Protein AF-A0A0Q1A3S7-F1 (afdb_monomer_lite)

pLDDT: mean 83.04, std 13.99, range [35.31, 94.94]

Foldseek 3Di:
DPVVVVVVVLVLVQLVVLQVVVQVVVLVCVLVVHDDDFDKFFAASVRDTDDPPDPRGFKIKTWDWDQDPPDPRQKIKIKIFIDGPPGPRGDIDIDIHRRPPDD

Secondary structure (DSSP, 8-state):
--HHHHHHHHHHHHHHHHHHHHHHHHHHHHHTT----SEEEEE-TTS-EE-TTSTT--EEEEEEEE--TTS-TT-EEEEEEEEETTEEEEEEEEEEE------

Sequence (103 aa):
MAWRGAGKSDYLGRAQALLQRELEICEYKILRGINIPADTKCMDKYGNDVDCRSNNAVFTVNYLQTKPVSIPANTRLLNVKVKWPGSSNGISSSVIILPQSDY

Structure (mmCIF, N/CA/C/O backbone):
data_AF-A0A0Q1A3S7-F1
#
_entry.id   AF-A0A0Q1A3S7-F1
#
loop_
_atom_site.group_PDB
_atom_site.id
_atom_site.type_symbol
_atom_site.label_atom_id
_atom_site.label_alt_id
_atom_site.label_comp_id
_atom_site.label_asym_id
_atom_site.label_entity_id
_atom_site.label_seq_id
_atom_site.pdbx_PDB_ins_code
_atom_site.Cartn_x
_atom_site.Cartn_y
_atom_site.Cartn_z
_atom_site.occupancy
_atom_site.B_iso_or_equiv
_atom_site.auth_seq_id
_atom_site.auth_comp_id
_atom_site.auth_asym_id
_atom_site.auth_atom_id
_atom_site.pdbx_PDB_model_num
ATOM 1 N N . MET A 1 1 ? 26.333 14.636 -16.444 1.00 42.88 1 MET A N 1
ATOM 2 C CA . MET A 1 1 ? 25.776 14.000 -15.225 1.00 42.88 1 MET A CA 1
ATOM 3 C C . MET A 1 1 ? 24.427 14.643 -14.848 1.00 42.88 1 MET A C 1
ATOM 5 O O . MET A 1 1 ? 24.328 15.250 -13.796 1.00 42.88 1 MET A O 1
ATOM 9 N N . ALA A 1 2 ? 23.388 14.551 -15.693 1.00 44.12 2 ALA A N 1
ATOM 10 C CA . ALA A 1 2 ? 22.075 15.184 -15.428 1.00 44.12 2 ALA A CA 1
ATOM 11 C C . ALA A 1 2 ? 20.886 14.197 -15.465 1.00 44.12 2 ALA A C 1
ATOM 13 O O . ALA A 1 2 ? 19.790 14.516 -15.017 1.00 44.12 2 ALA A O 1
ATOM 14 N N . TRP A 1 3 ? 21.101 12.960 -15.926 1.00 35.31 3 TRP A N 1
ATOM 15 C CA . TRP A 1 3 ? 20.019 11.987 -16.126 1.00 35.31 3 TRP A CA 1
ATOM 16 C C . TRP A 1 3 ? 19.534 11.278 -14.856 1.00 35.31 3 TRP A C 1
ATOM 18 O O . TRP A 1 3 ? 18.391 10.839 -14.797 1.00 35.31 3 TRP A O 1
ATOM 28 N N . ARG A 1 4 ? 20.371 11.186 -13.813 1.00 51.34 4 ARG A N 1
ATOM 29 C CA . ARG A 1 4 ? 19.983 10.532 -12.549 1.00 51.34 4 ARG A CA 1
ATOM 30 C C . ARG A 1 4 ? 19.078 11.405 -11.667 1.00 51.34 4 ARG A C 1
ATOM 32 O O . ARG A 1 4 ? 18.373 10.868 -10.821 1.00 51.34 4 ARG A O 1
ATOM 39 N N . GLY A 1 5 ? 19.092 12.726 -11.865 1.00 50.69 5 GLY A N 1
ATOM 40 C CA . GLY A 1 5 ? 18.263 13.670 -11.108 1.00 50.69 5 GLY A CA 1
ATOM 41 C C . GLY A 1 5 ? 16.823 13.743 -11.616 1.00 50.69 5 GLY A C 1
ATOM 42 O O . GLY A 1 5 ? 15.896 13.670 -10.813 1.00 50.69 5 GLY A O 1
ATOM 43 N N . ALA A 1 6 ? 16.643 13.804 -12.942 1.00 52.81 6 ALA A N 1
ATOM 44 C CA . ALA A 1 6 ? 15.326 13.923 -13.574 1.00 52.81 6 ALA A CA 1
ATOM 45 C C . ALA A 1 6 ? 14.414 12.735 -13.224 1.00 52.81 6 ALA A C 1
ATOM 47 O O . ALA A 1 6 ? 13.347 12.930 -12.652 1.00 52.81 6 ALA A O 1
ATOM 48 N N . GLY A 1 7 ? 14.903 11.499 -13.400 1.00 59.78 7 GLY A N 1
ATOM 49 C CA . GLY A 1 7 ? 14.110 10.305 -13.086 1.00 59.78 7 GLY A CA 1
ATOM 50 C C . GLY A 1 7 ? 13.698 10.212 -11.613 1.00 59.78 7 GLY A C 1
ATOM 51 O O . GLY A 1 7 ? 12.586 9.796 -11.310 1.00 59.78 7 GLY A O 1
ATOM 52 N N . LYS A 1 8 ? 14.548 10.651 -10.672 1.00 62.72 8 LYS A N 1
ATOM 53 C CA . LYS A 1 8 ? 14.207 10.642 -9.239 1.00 62.72 8 LYS A CA 1
ATOM 54 C C . LYS A 1 8 ? 13.096 11.646 -8.907 1.00 62.72 8 LYS A C 1
ATOM 56 O O . LYS A 1 8 ? 12.230 11.322 -8.097 1.00 62.72 8 LYS A O 1
ATOM 61 N N . SER A 1 9 ? 13.122 12.827 -9.528 1.00 65.12 9 SER A N 1
ATOM 62 C CA . SER A 1 9 ? 12.076 13.847 -9.380 1.00 65.12 9 SER A CA 1
ATOM 63 C C . SER A 1 9 ? 10.745 13.372 -9.970 1.00 65.12 9 SER A C 1
ATOM 65 O O . SER A 1 9 ? 9.708 13.485 -9.319 1.00 65.12 9 SER A O 1
ATOM 67 N N . ASP A 1 10 ? 10.782 12.760 -11.157 1.00 79.69 10 ASP A N 1
ATOM 68 C CA . ASP A 1 10 ? 9.589 12.235 -11.830 1.00 79.69 10 ASP A CA 1
ATOM 69 C C . ASP A 1 10 ? 8.928 11.105 -11.027 1.00 79.69 10 ASP A C 1
ATOM 71 O O . ASP A 1 10 ? 7.703 11.072 -10.878 1.00 79.69 10 ASP A O 1
ATOM 75 N N . TYR A 1 11 ? 9.730 10.189 -10.467 1.00 87.25 11 TYR A N 1
ATOM 76 C CA . TYR A 1 11 ? 9.211 9.114 -9.621 1.00 87.25 11 TYR A CA 1
ATOM 77 C C . TYR A 1 11 ? 8.631 9.630 -8.308 1.00 87.25 11 TYR A C 1
ATOM 79 O O . TYR A 1 11 ? 7.626 9.088 -7.864 1.00 87.25 11 TYR A O 1
ATOM 87 N N . LEU A 1 12 ? 9.204 10.678 -7.705 1.00 88.00 12 LEU A N 1
ATOM 88 C CA . LEU A 1 12 ? 8.662 11.265 -6.478 1.00 88.00 12 LEU A CA 1
ATOM 89 C C . LEU A 1 12 ? 7.284 11.890 -6.718 1.00 88.00 12 LEU A C 1
ATOM 91 O O . LEU A 1 12 ? 6.355 11.606 -5.964 1.00 88.00 12 LEU A O 1
ATOM 95 N N . GLY A 1 13 ? 7.128 12.680 -7.786 1.00 89.31 13 GLY A N 1
ATOM 96 C CA . GLY A 1 13 ? 5.837 13.283 -8.130 1.00 89.31 13 GLY A CA 1
ATOM 97 C C . GLY A 1 13 ? 4.758 12.231 -8.403 1.00 89.31 13 GLY A C 1
ATOM 98 O O . GLY A 1 13 ? 3.641 12.326 -7.895 1.00 89.31 13 GLY A O 1
ATOM 99 N N . ARG A 1 14 ? 5.110 11.167 -9.136 1.00 91.00 14 ARG A N 1
ATOM 100 C CA . ARG A 1 14 ? 4.201 10.038 -9.403 1.00 91.00 14 ARG A CA 1
ATOM 101 C C . ARG A 1 14 ? 3.882 9.234 -8.147 1.00 91.00 14 ARG A C 1
ATOM 103 O O . ARG A 1 14 ? 2.721 8.909 -7.920 1.00 91.00 14 ARG A O 1
ATOM 110 N N . ALA A 1 15 ? 4.880 8.950 -7.314 1.00 91.31 15 ALA A N 1
ATOM 111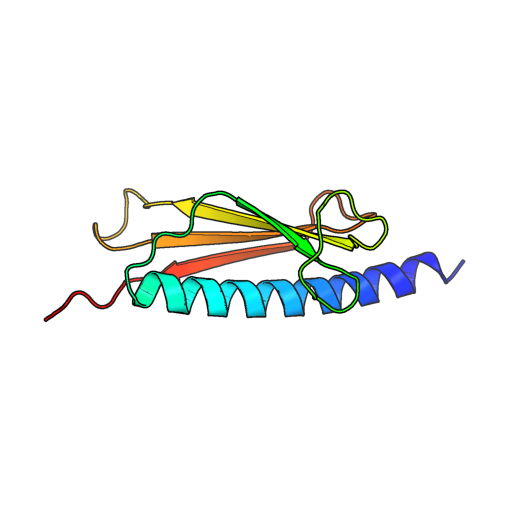 C CA . ALA A 1 15 ? 4.676 8.262 -6.046 1.00 91.31 15 ALA A CA 1
ATOM 112 C C . ALA A 1 15 ? 3.739 9.059 -5.133 1.00 91.31 15 ALA A C 1
ATOM 114 O O . ALA A 1 15 ? 2.890 8.462 -4.481 1.00 91.31 15 ALA A O 1
ATOM 115 N N . GLN A 1 16 ? 3.851 10.392 -5.110 1.00 92.12 16 GLN A N 1
ATOM 116 C CA . GLN A 1 16 ? 2.963 11.251 -4.329 1.00 92.12 16 GLN A CA 1
ATOM 117 C C . GLN A 1 16 ? 1.521 11.198 -4.844 1.00 92.12 16 GLN A C 1
ATOM 119 O O . GLN A 1 16 ? 0.605 11.071 -4.036 1.00 92.12 16 GLN A O 1
ATOM 124 N N . ALA A 1 17 ? 1.312 11.226 -6.163 1.00 92.38 17 ALA A N 1
ATOM 125 C CA . ALA A 1 17 ? -0.020 11.058 -6.746 1.00 92.38 17 ALA A CA 1
ATOM 126 C C . ALA A 1 17 ? -0.630 9.685 -6.406 1.00 92.38 17 ALA A C 1
ATOM 128 O O . ALA A 1 17 ? -1.796 9.603 -6.024 1.00 92.38 17 ALA A O 1
ATOM 129 N N . LEU A 1 18 ? 0.172 8.615 -6.474 1.00 93.38 18 LEU A N 1
ATOM 130 C CA . LEU A 1 18 ? -0.244 7.271 -6.065 1.00 93.38 18 LEU A CA 1
ATOM 131 C C . LEU A 1 18 ? -0.594 7.199 -4.580 1.00 93.38 18 LEU A C 1
ATOM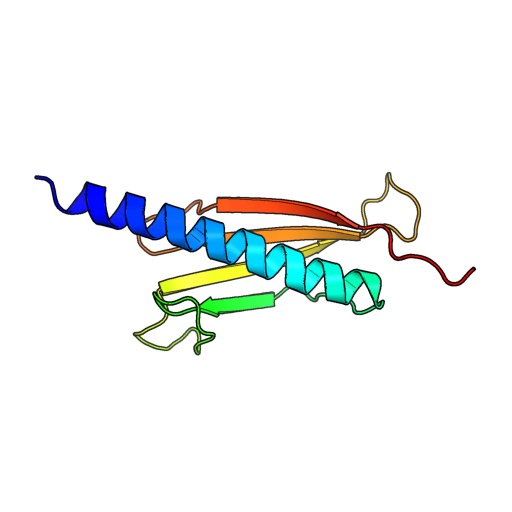 133 O O . LEU A 1 18 ? -1.623 6.640 -4.220 1.00 93.38 18 LEU A O 1
ATOM 137 N N . LEU A 1 19 ? 0.237 7.793 -3.724 1.00 93.31 19 LEU A N 1
ATOM 138 C CA . LEU A 1 19 ? 0.018 7.818 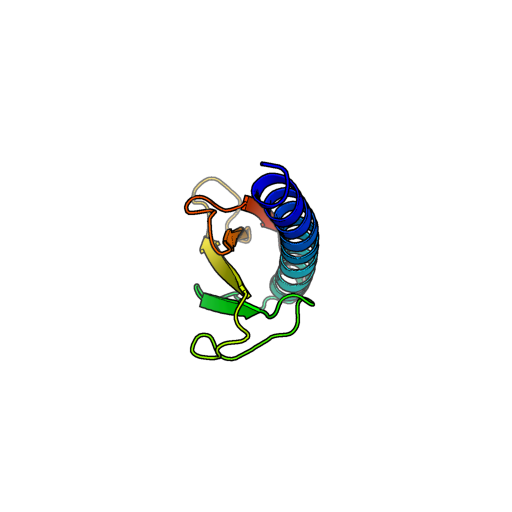-2.283 1.00 93.31 19 LEU A CA 1
ATOM 139 C C . LEU A 1 19 ? -1.322 8.475 -1.933 1.00 93.31 19 LEU A C 1
ATOM 141 O O . LEU A 1 19 ? -2.070 7.917 -1.137 1.00 93.31 19 LEU A O 1
ATOM 145 N N . GLN A 1 20 ? -1.629 9.628 -2.534 1.00 93.62 20 GLN A N 1
ATOM 146 C CA . GLN A 1 20 ? -2.890 10.339 -2.295 1.00 93.62 20 GLN A CA 1
ATOM 147 C C . GLN A 1 20 ? -4.095 9.527 -2.780 1.00 93.62 20 GLN A C 1
ATOM 149 O O . GLN A 1 20 ? -5.018 9.282 -2.009 1.00 93.62 20 GLN A O 1
ATOM 154 N N . ARG A 1 21 ? -4.043 9.006 -4.013 1.00 94.06 21 ARG A N 1
ATOM 155 C CA . ARG A 1 21 ? -5.109 8.160 -4.571 1.00 94.06 21 ARG A CA 1
ATOM 156 C C . ARG A 1 21 ? -5.401 6.941 -3.696 1.00 94.06 21 ARG A C 1
ATOM 158 O O . ARG A 1 21 ? -6.556 6.601 -3.456 1.00 94.06 21 ARG A O 1
ATOM 165 N N . GLU A 1 22 ? -4.361 6.256 -3.235 1.00 93.19 22 GLU A N 1
ATOM 166 C CA . GLU A 1 22 ? -4.523 5.049 -2.429 1.00 93.19 22 GLU A CA 1
ATOM 167 C C . GLU A 1 22 ? -5.033 5.353 -1.017 1.00 93.19 22 GLU A C 1
ATOM 169 O O . GLU A 1 22 ? -5.815 4.566 -0.478 1.00 93.19 22 GLU A O 1
ATOM 174 N N . LEU A 1 23 ? -4.661 6.502 -0.441 1.00 92.56 23 LEU A N 1
ATOM 175 C CA . LEU A 1 23 ? -5.256 6.983 0.805 1.00 92.56 23 LEU A CA 1
ATOM 176 C C . LEU A 1 23 ? -6.757 7.237 0.644 1.00 92.56 23 LEU A C 1
ATOM 178 O O . LEU A 1 23 ? -7.522 6.703 1.439 1.00 92.56 23 LEU A O 1
ATOM 182 N N . GLU A 1 24 ? -7.182 7.948 -0.404 1.00 93.00 24 GLU A N 1
ATOM 183 C CA . GLU A 1 24 ? -8.601 8.230 -0.677 1.00 93.00 24 GLU A CA 1
ATOM 184 C C . GLU A 1 24 ? -9.420 6.943 -0.876 1.00 93.00 24 GLU A C 1
ATOM 186 O O . GLU A 1 24 ? -10.501 6.777 -0.306 1.00 93.00 24 GLU A O 1
ATOM 191 N N . ILE A 1 25 ? -8.892 5.981 -1.645 1.00 91.69 25 ILE A N 1
ATOM 192 C CA . ILE A 1 25 ? -9.553 4.686 -1.874 1.00 91.69 25 ILE A CA 1
ATOM 193 C C . ILE A 1 25 ? -9.713 3.913 -0.563 1.00 91.69 25 ILE A C 1
ATOM 195 O O . ILE A 1 25 ? -10.758 3.302 -0.314 1.00 91.69 25 ILE A O 1
ATOM 199 N N . CYS A 1 26 ? -8.667 3.881 0.261 1.00 90.94 26 CYS A N 1
ATOM 200 C CA . CYS A 1 26 ? -8.711 3.155 1.521 1.00 90.94 26 CYS A CA 1
ATOM 201 C C . CYS A 1 26 ? -9.590 3.864 2.552 1.00 90.94 26 CYS A C 1
ATOM 203 O O . CYS A 1 26 ? -10.326 3.192 3.269 1.00 90.94 26 CYS A O 1
ATOM 205 N N . GLU A 1 27 ? -9.577 5.195 2.588 1.00 89.19 27 GLU A N 1
ATOM 206 C CA . GLU A 1 27 ? -10.479 5.995 3.411 1.00 89.19 27 GLU A CA 1
ATOM 207 C C . GLU A 1 27 ? -11.936 5.702 3.071 1.00 89.19 27 GLU A C 1
ATOM 209 O O . GLU A 1 27 ? -12.706 5.318 3.952 1.00 89.19 27 GLU A O 1
ATOM 214 N N . TYR A 1 28 ? -12.289 5.748 1.786 1.00 90.00 28 TYR A N 1
ATOM 215 C CA . TYR A 1 28 ? -13.626 5.397 1.316 1.00 90.00 28 TYR A CA 1
ATOM 216 C C . TYR A 1 28 ? -14.058 3.988 1.760 1.00 90.00 28 TYR A C 1
ATOM 218 O O . TYR A 1 28 ? -15.191 3.779 2.197 1.00 90.00 28 TYR A O 1
ATOM 226 N N . LYS A 1 29 ? -13.157 3.004 1.683 1.00 88.94 29 LYS A N 1
ATOM 227 C CA . LYS A 1 29 ? -13.427 1.629 2.132 1.00 88.94 29 LYS A CA 1
ATOM 228 C C . LYS A 1 29 ? -13.638 1.542 3.646 1.00 88.94 29 LYS A C 1
ATOM 230 O O . LYS A 1 29 ? -14.596 0.904 4.079 1.00 88.94 29 LYS A O 1
ATOM 235 N N . ILE A 1 30 ? -12.788 2.196 4.438 1.00 86.38 30 ILE A N 1
ATOM 236 C 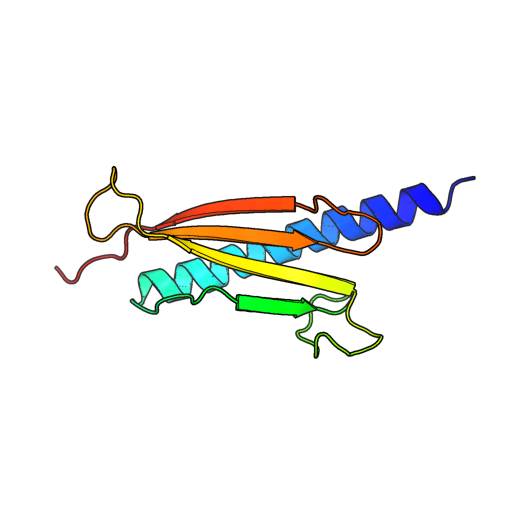CA . ILE A 1 30 ? -12.878 2.193 5.905 1.00 86.38 30 ILE A CA 1
ATOM 237 C C . ILE A 1 30 ? -14.161 2.884 6.374 1.00 86.38 30 ILE A C 1
ATOM 239 O O . ILE A 1 30 ? -14.826 2.371 7.274 1.00 86.38 30 ILE A O 1
ATOM 243 N N . LEU A 1 31 ? -14.556 3.993 5.737 1.00 85.62 31 LEU A N 1
ATOM 244 C CA . LEU A 1 31 ? -15.826 4.677 6.010 1.00 85.62 31 LEU A CA 1
ATOM 245 C C . LEU A 1 31 ? -17.044 3.774 5.760 1.00 85.62 31 LEU A C 1
ATOM 247 O O . LEU A 1 31 ? -18.052 3.911 6.441 1.00 85.62 31 LEU A O 1
ATOM 251 N N . ARG A 1 32 ? -16.939 2.810 4.838 1.00 85.00 32 ARG A N 1
ATOM 252 C CA . ARG A 1 32 ? -17.970 1.791 4.570 1.00 85.00 32 ARG A CA 1
ATOM 253 C C . ARG A 1 32 ? -17.850 0.538 5.445 1.00 85.00 32 ARG A C 1
ATOM 255 O O . ARG A 1 32 ? -18.495 -0.468 5.160 1.00 85.00 32 ARG A O 1
ATOM 262 N N . GLY A 1 33 ? -16.998 0.564 6.468 1.00 80.25 33 GLY A N 1
ATOM 263 C CA . GLY A 1 33 ? -16.781 -0.561 7.377 1.00 80.25 33 GLY A CA 1
ATOM 264 C C . GLY A 1 33 ? -15.908 -1.683 6.806 1.00 80.25 33 GLY A C 1
ATOM 265 O O . GLY A 1 33 ? -15.802 -2.743 7.421 1.00 80.25 33 GLY A O 1
ATOM 266 N N . ILE A 1 34 ? -15.259 -1.479 5.655 1.00 84.81 34 ILE A N 1
ATOM 267 C CA . ILE A 1 34 ? -14.359 -2.475 5.065 1.00 84.81 34 ILE A CA 1
ATOM 268 C C . ILE A 1 34 ? -12.983 -2.357 5.722 1.00 84.81 34 ILE A C 1
ATOM 270 O O . ILE A 1 34 ? -12.353 -1.301 5.708 1.00 84.81 34 ILE A O 1
ATOM 274 N N . ASN A 1 35 ? -12.490 -3.470 6.263 1.00 83.00 35 ASN A N 1
ATOM 275 C CA . ASN A 1 35 ? -11.148 -3.550 6.824 1.00 83.00 35 ASN A CA 1
ATOM 276 C C . ASN A 1 35 ? -10.087 -3.634 5.716 1.00 83.00 35 ASN A C 1
ATOM 278 O O . ASN A 1 35 ? -10.193 -4.484 4.831 1.00 83.00 35 ASN A O 1
ATOM 282 N N . ILE A 1 36 ? -9.041 -2.808 5.792 1.00 88.12 36 ILE A N 1
ATOM 283 C CA . ILE A 1 36 ? -7.891 -2.879 4.886 1.00 88.12 36 ILE A CA 1
ATOM 284 C C . ILE A 1 36 ? -6.841 -3.819 5.495 1.00 88.12 36 ILE A C 1
ATOM 286 O O . ILE A 1 36 ? -6.250 -3.474 6.523 1.00 88.12 36 ILE A O 1
ATOM 290 N N . PRO A 1 37 ? -6.611 -5.016 4.920 1.00 86.94 37 PRO A N 1
ATOM 291 C CA . PRO A 1 37 ? -5.564 -5.904 5.406 1.00 86.94 37 PRO A CA 1
ATOM 292 C C . PRO A 1 37 ? -4.181 -5.292 5.168 1.00 86.94 37 PRO A C 1
ATOM 294 O O . PRO A 1 37 ? -3.995 -4.459 4.279 1.00 86.94 37 PRO A O 1
ATOM 297 N N . ALA A 1 38 ? -3.201 -5.730 5.959 1.00 91.12 38 ALA A N 1
ATOM 298 C CA . ALA A 1 38 ? -1.810 -5.445 5.648 1.00 91.12 38 ALA A CA 1
ATOM 299 C C . ALA A 1 38 ? -1.452 -6.170 4.348 1.00 91.12 38 ALA A C 1
ATOM 301 O O . ALA A 1 38 ? -1.472 -7.399 4.301 1.00 91.12 38 ALA A O 1
ATOM 302 N N . ASP A 1 39 ? -1.180 -5.404 3.298 1.00 91.00 39 ASP A N 1
ATOM 303 C CA . ASP A 1 39 ? -1.012 -5.944 1.954 1.00 91.00 39 ASP A CA 1
ATOM 304 C C . ASP A 1 39 ? 0.014 -5.135 1.156 1.00 91.00 39 ASP A C 1
ATOM 306 O O . ASP A 1 39 ? 0.420 -4.032 1.546 1.00 91.00 39 ASP A O 1
ATOM 310 N N . THR A 1 40 ? 0.466 -5.706 0.044 1.00 93.06 40 THR A N 1
ATOM 311 C CA . THR A 1 40 ? 1.407 -5.084 -0.882 1.00 93.06 40 THR A CA 1
ATOM 312 C C . THR A 1 40 ? 0.871 -5.147 -2.299 1.00 93.06 40 THR A C 1
ATOM 314 O O . THR A 1 40 ? 0.636 -6.225 -2.833 1.00 93.06 40 THR A O 1
ATOM 317 N N . LYS A 1 41 ? 0.764 -3.983 -2.934 1.00 93.56 41 LYS A N 1
ATOM 318 C CA . LYS A 1 41 ? 0.456 -3.861 -4.355 1.00 93.56 41 LYS A CA 1
ATOM 319 C C . LYS A 1 41 ? 1.652 -3.365 -5.133 1.00 93.56 41 LYS A C 1
ATOM 321 O O . LYS A 1 41 ? 2.474 -2.610 -4.610 1.00 93.56 41 LYS A O 1
ATOM 326 N N . CYS A 1 42 ? 1.716 -3.748 -6.397 1.00 94.12 42 CYS A N 1
ATOM 327 C CA . CYS A 1 42 ? 2.701 -3.222 -7.320 1.00 94.12 42 CYS A CA 1
ATOM 328 C C . CYS A 1 42 ? 2.013 -2.477 -8.450 1.00 94.12 42 CYS A C 1
ATOM 330 O O . CYS A 1 42 ? 0.932 -2.851 -8.898 1.00 94.12 42 CYS A O 1
ATOM 332 N N . MET A 1 43 ? 2.632 -1.381 -8.872 1.00 94.25 43 MET A N 1
ATOM 333 C CA . MET A 1 43 ? 2.086 -0.526 -9.913 1.00 94.25 43 MET A CA 1
ATOM 334 C C . MET A 1 43 ? 3.127 -0.223 -10.974 1.00 94.25 43 MET A C 1
ATOM 336 O O . MET A 1 43 ? 4.321 -0.095 -10.682 1.00 94.25 43 MET A O 1
ATOM 340 N N . ASP A 1 44 ? 2.672 -0.093 -12.214 1.00 92.56 44 ASP A N 1
ATOM 341 C CA . ASP A 1 44 ? 3.519 0.351 -13.312 1.00 92.56 44 ASP A CA 1
ATOM 342 C C . ASP A 1 44 ? 3.846 1.851 -13.216 1.00 92.56 44 ASP A C 1
ATOM 344 O O . ASP A 1 44 ? 3.358 2.583 -12.351 1.00 92.56 44 ASP A O 1
ATOM 348 N N . LYS A 1 45 ? 4.675 2.352 -14.140 1.00 88.56 45 LYS A N 1
ATOM 349 C CA . LYS A 1 45 ? 5.029 3.781 -14.193 1.00 88.56 45 LYS A CA 1
ATOM 350 C C . LYS A 1 45 ? 3.825 4.718 -14.373 1.00 88.56 45 LYS A C 1
ATOM 352 O O . LYS A 1 45 ? 3.975 5.914 -14.130 1.00 88.56 45 LYS A O 1
ATOM 357 N N . TYR A 1 46 ? 2.684 4.219 -14.837 1.00 87.50 46 TYR A N 1
ATOM 358 C CA . TYR A 1 46 ? 1.453 4.977 -15.060 1.00 87.50 46 TYR A CA 1
ATOM 359 C C . TYR A 1 46 ? 0.479 4.880 -13.877 1.00 87.50 46 TYR A C 1
ATOM 361 O O . TYR A 1 46 ? -0.520 5.594 -13.863 1.00 87.50 46 TYR A O 1
ATOM 369 N N . GLY A 1 47 ? 0.784 4.055 -12.872 1.00 87.12 47 GLY A N 1
ATOM 370 C CA . GLY A 1 47 ? -0.062 3.850 -11.704 1.00 87.12 47 GLY A CA 1
ATOM 371 C C . GLY A 1 47 ? -1.165 2.812 -11.900 1.00 87.12 47 GLY A C 1
ATOM 372 O O . GLY A 1 47 ? -2.168 2.853 -11.186 1.00 87.12 47 GLY A O 1
ATOM 373 N N . ASN A 1 48 ? -1.007 1.910 -12.870 1.00 91.19 48 ASN A N 1
ATOM 374 C CA . ASN A 1 48 ? -1.890 0.759 -13.031 1.00 91.19 48 ASN A CA 1
ATOM 375 C C . ASN A 1 48 ? -1.404 -0.396 -12.162 1.00 91.19 48 ASN A C 1
ATOM 377 O O . ASN A 1 48 ? -0.199 -0.629 -12.074 1.00 91.19 48 ASN A O 1
ATOM 381 N N . ASP A 1 49 ? -2.343 -1.125 -11.563 1.00 93.56 49 ASP A N 1
ATOM 382 C CA . ASP A 1 49 ? -2.058 -2.354 -10.822 1.00 93.56 49 ASP A CA 1
ATOM 383 C C . ASP A 1 49 ? -1.433 -3.397 -11.759 1.00 93.56 49 ASP A C 1
ATOM 385 O O . ASP A 1 49 ? -1.926 -3.640 -12.864 1.00 93.56 49 ASP A O 1
ATOM 389 N N . VAL A 1 50 ? -0.308 -3.963 -11.333 1.00 94.94 50 VAL A N 1
ATOM 390 C CA . VAL A 1 50 ? 0.403 -5.021 -12.048 1.00 94.94 50 VAL A CA 1
ATOM 391 C C . VAL A 1 50 ? 0.896 -6.062 -11.057 1.00 94.94 50 VAL A C 1
ATOM 393 O O . VAL A 1 50 ? 1.163 -5.766 -9.892 1.00 94.94 50 VAL A O 1
ATOM 396 N N . ASP A 1 51 ? 1.100 -7.284 -11.544 1.00 93.31 51 ASP A N 1
ATOM 397 C CA . ASP A 1 51 ? 1.744 -8.325 -10.751 1.00 93.31 51 ASP A CA 1
ATOM 398 C C . ASP A 1 51 ? 3.127 -7.858 -10.263 1.00 93.31 51 ASP A C 1
ATOM 400 O O . ASP A 1 51 ? 3.923 -7.313 -11.032 1.00 93.31 51 ASP A O 1
ATOM 404 N N . CYS A 1 52 ? 3.434 -8.087 -8.986 1.00 90.12 52 CYS A N 1
ATOM 405 C CA . CYS A 1 52 ? 4.700 -7.667 -8.382 1.00 90.12 52 CYS A CA 1
ATOM 406 C C . CYS A 1 52 ? 5.947 -8.335 -8.977 1.00 90.12 52 CYS A C 1
ATOM 408 O O . CYS A 1 52 ? 7.056 -7.849 -8.768 1.00 90.12 52 CYS A O 1
ATOM 410 N N . ARG A 1 53 ? 5.788 -9.442 -9.705 1.00 90.62 53 ARG A N 1
ATOM 411 C CA . ARG A 1 53 ? 6.855 -10.133 -10.440 1.00 90.62 53 ARG A CA 1
ATOM 412 C C . ARG A 1 53 ? 6.966 -9.650 -11.885 1.00 90.62 53 ARG A C 1
ATOM 414 O O . ARG A 1 53 ? 7.862 -10.088 -12.600 1.00 90.62 53 ARG A O 1
ATOM 421 N N . SER A 1 54 ? 6.065 -8.774 -12.332 1.00 91.12 54 SER A N 1
ATOM 422 C CA . SER A 1 54 ? 6.118 -8.186 -13.665 1.00 91.12 54 SER A CA 1
ATOM 423 C C . SER A 1 54 ? 7.332 -7.276 -13.808 1.00 91.12 54 SER A C 1
ATOM 425 O O . SER A 1 54 ? 7.598 -6.432 -12.954 1.00 91.12 54 SER A O 1
ATOM 427 N N . ASN A 1 55 ? 8.005 -7.351 -14.957 1.00 87.62 55 ASN A N 1
ATOM 428 C CA . ASN A 1 55 ? 9.087 -6.424 -15.311 1.00 87.62 55 ASN A CA 1
ATOM 429 C C . ASN A 1 55 ? 8.618 -4.961 -15.399 1.00 87.62 55 ASN A C 1
ATOM 431 O O . ASN A 1 55 ? 9.439 -4.046 -15.381 1.00 87.62 55 ASN A O 1
ATOM 435 N N . ASN A 1 56 ? 7.305 -4.736 -15.498 1.00 88.44 56 ASN A N 1
ATOM 436 C CA . ASN A 1 56 ? 6.712 -3.405 -15.537 1.00 88.44 56 ASN A CA 1
ATOM 437 C C . ASN A 1 56 ? 6.405 -2.842 -14.139 1.00 88.44 56 ASN A C 1
ATOM 439 O O . ASN A 1 56 ? 5.973 -1.695 -14.062 1.00 88.44 56 ASN A O 1
ATOM 443 N N . ALA A 1 57 ? 6.605 -3.604 -13.055 1.00 90.25 57 ALA A N 1
ATOM 444 C CA . ALA A 1 57 ? 6.398 -3.129 -11.689 1.00 90.25 57 ALA A CA 1
ATOM 445 C C . ALA A 1 57 ? 7.461 -2.083 -11.318 1.00 90.25 57 ALA A C 1
ATOM 447 O O . ALA A 1 57 ? 8.647 -2.384 -11.191 1.00 90.25 57 ALA A O 1
ATOM 448 N N . VAL A 1 58 ? 7.028 -0.833 -11.151 1.00 91.75 58 VAL A N 1
ATOM 449 C CA . VAL A 1 58 ? 7.901 0.308 -10.834 1.00 91.75 58 VAL A CA 1
ATOM 450 C C . VAL A 1 58 ? 7.681 0.797 -9.411 1.00 91.75 58 VAL A C 1
ATOM 452 O O . VAL A 1 58 ? 8.639 1.167 -8.738 1.00 91.75 58 VAL A O 1
ATOM 455 N N . PHE A 1 59 ? 6.442 0.795 -8.933 1.00 92.62 59 PHE A N 1
ATOM 456 C CA . PHE A 1 59 ? 6.111 1.223 -7.583 1.00 92.62 59 PHE A CA 1
ATOM 457 C C . PHE A 1 59 ? 5.624 0.047 -6.751 1.00 92.62 59 PHE A C 1
ATOM 459 O O . PHE A 1 59 ? 4.924 -0.831 -7.247 1.00 92.62 59 PHE A O 1
ATOM 466 N N . THR A 1 60 ? 5.960 0.063 -5.468 1.00 94.25 60 THR A N 1
ATOM 467 C CA . THR A 1 60 ? 5.429 -0.864 -4.469 1.00 94.25 60 THR A CA 1
ATOM 468 C C . THR A 1 60 ? 4.670 -0.059 -3.430 1.00 94.25 60 THR A C 1
ATOM 470 O O . THR A 1 60 ? 5.250 0.834 -2.813 1.00 94.25 60 THR A O 1
ATOM 473 N N . VAL A 1 61 ? 3.391 -0.369 -3.241 1.00 94.50 61 VAL A N 1
ATOM 474 C CA . VAL A 1 61 ? 2.502 0.276 -2.275 1.00 94.50 61 VAL A CA 1
ATOM 475 C C . VAL A 1 61 ? 2.213 -0.704 -1.147 1.00 94.50 61 VAL A C 1
ATOM 477 O O . VAL A 1 61 ? 1.667 -1.778 -1.378 1.00 94.50 61 VAL A O 1
ATOM 480 N N . ASN A 1 62 ? 2.594 -0.347 0.073 1.00 94.12 62 ASN A N 1
ATOM 481 C CA . ASN A 1 62 ? 2.321 -1.123 1.274 1.00 94.12 62 ASN A CA 1
ATOM 482 C C . ASN A 1 62 ? 1.215 -0.451 2.083 1.00 94.12 62 ASN A C 1
ATOM 484 O O . ASN A 1 62 ? 1.272 0.759 2.317 1.00 94.12 62 ASN A O 1
ATOM 488 N N . TYR A 1 63 ? 0.271 -1.255 2.560 1.00 93.31 63 TYR A N 1
ATOM 489 C CA . TYR A 1 63 ? -0.817 -0.822 3.429 1.00 93.31 63 TYR A CA 1
ATOM 490 C C . TYR A 1 63 ? -0.619 -1.423 4.812 1.00 93.31 63 TYR A C 1
ATOM 492 O O . TYR A 1 63 ? -0.295 -2.603 4.946 1.00 93.31 63 TYR A O 1
ATOM 500 N N . LEU A 1 64 ? -0.836 -0.621 5.847 1.00 91.56 64 LEU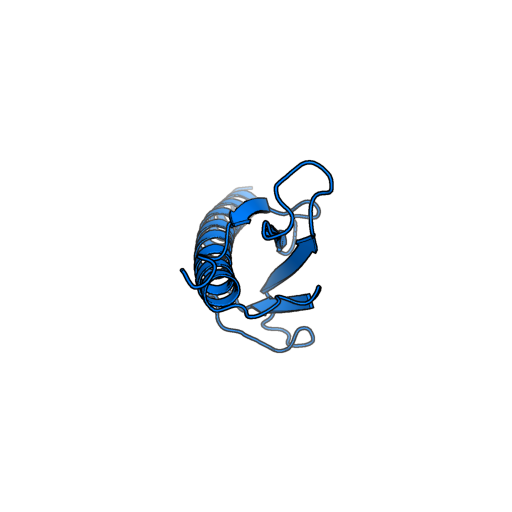 A N 1
ATOM 501 C CA . LEU A 1 64 ? -0.894 -1.098 7.218 1.00 91.56 64 LEU A CA 1
ATOM 502 C C . LEU A 1 64 ? -1.995 -0.351 7.957 1.00 91.56 64 LEU A C 1
ATOM 504 O O . LEU A 1 64 ? -1.866 0.835 8.257 1.00 91.56 64 LEU A O 1
ATOM 508 N N . GLN A 1 65 ? -3.074 -1.059 8.270 1.00 87.88 65 GLN A N 1
ATOM 509 C CA . GLN A 1 65 ? -4.132 -0.538 9.118 1.00 87.88 65 GLN A CA 1
ATOM 510 C C . GLN A 1 65 ? -3.924 -1.018 10.555 1.00 87.88 65 GLN A C 1
ATOM 512 O O . GLN A 1 65 ? -3.766 -2.209 10.813 1.00 87.88 65 GLN A O 1
ATOM 517 N N . THR A 1 66 ? -3.955 -0.092 11.506 1.00 85.75 66 THR A N 1
ATOM 518 C CA . THR A 1 66 ? -3.863 -0.378 12.940 1.00 85.75 66 THR A CA 1
ATOM 519 C C . THR A 1 66 ? -5.030 0.257 13.687 1.00 85.75 66 THR A C 1
ATOM 521 O O . THR A 1 66 ? -5.656 1.212 13.221 1.00 85.75 66 THR A O 1
ATOM 524 N N . LYS A 1 67 ? -5.352 -0.292 14.860 1.00 77.94 67 LYS A N 1
ATOM 525 C CA . LYS A 1 67 ? -6.305 0.303 15.799 1.00 77.94 67 LYS A CA 1
ATOM 526 C C . LYS A 1 67 ? -5.499 0.930 16.941 1.00 77.94 67 LYS A C 1
ATOM 528 O O . LYS A 1 67 ? -5.020 0.187 17.797 1.00 77.94 67 LYS A O 1
ATOM 533 N N . PRO A 1 68 ? -5.280 2.255 16.937 1.00 69.00 68 PRO A N 1
ATOM 534 C CA . PRO A 1 68 ? -4.493 2.896 17.980 1.00 69.00 68 PRO A CA 1
ATOM 535 C C . PRO A 1 68 ? -5.214 2.779 19.325 1.00 69.00 68 PRO A C 1
ATOM 537 O O . PRO A 1 68 ? -6.407 3.050 19.430 1.00 69.00 68 PRO A O 1
ATOM 540 N N . VAL A 1 69 ? -4.476 2.361 20.354 1.00 65.62 69 VAL A N 1
ATOM 541 C CA . VAL A 1 69 ? -5.009 2.076 21.700 1.00 65.62 69 VAL A CA 1
ATOM 542 C C . VAL A 1 69 ? -5.479 3.357 22.414 1.00 65.62 69 VAL A C 1
ATOM 544 O O . VAL A 1 69 ? -6.301 3.295 23.319 1.00 65.62 69 VAL A O 1
ATOM 547 N N . SER A 1 70 ? -4.985 4.522 21.985 1.00 66.94 70 SER A N 1
ATOM 548 C CA . SER A 1 70 ? -5.215 5.839 22.595 1.00 66.94 70 SER A CA 1
ATOM 549 C C . SER A 1 70 ? -6.365 6.657 21.988 1.00 66.94 70 SER A C 1
ATOM 551 O O . SER A 1 70 ? -6.588 7.785 22.422 1.00 66.94 70 SER A O 1
ATOM 553 N N . ILE A 1 71 ? -7.083 6.138 20.987 1.00 66.31 71 ILE A N 1
ATOM 554 C CA . ILE A 1 71 ? -8.167 6.851 20.280 1.00 66.31 71 ILE A CA 1
ATOM 555 C C . ILE A 1 71 ? -9.457 6.012 20.392 1.00 66.31 71 ILE A C 1
ATOM 557 O O . ILE A 1 71 ? -9.345 4.787 20.494 1.00 66.31 71 ILE A O 1
ATOM 561 N N . PRO A 1 72 ? -10.675 6.605 20.404 1.00 69.56 72 PRO A N 1
ATOM 562 C CA . PRO A 1 72 ? -11.955 5.893 20.459 1.00 69.56 72 PRO A CA 1
ATOM 563 C C . PRO A 1 72 ? -11.983 4.568 19.686 1.00 69.56 72 PRO A C 1
ATOM 565 O O . PRO A 1 72 ? -11.463 4.483 18.574 1.00 69.56 72 PRO A O 1
ATOM 568 N N . ALA A 1 73 ? -12.636 3.545 20.253 1.00 65.31 73 ALA A N 1
ATOM 569 C CA . ALA A 1 73 ? -12.573 2.142 19.817 1.00 65.31 73 ALA A CA 1
ATOM 570 C C . ALA A 1 73 ? -12.931 1.881 18.334 1.00 65.31 73 ALA A C 1
ATOM 572 O O . ALA A 1 73 ? -12.578 0.829 17.782 1.00 65.31 73 ALA A O 1
ATOM 573 N N . ASN A 1 74 ? -13.594 2.831 17.678 1.00 72.88 74 ASN A N 1
ATOM 574 C CA . ASN A 1 74 ? -13.987 2.749 16.273 1.00 72.88 74 ASN A CA 1
ATOM 575 C C . ASN A 1 74 ? -12.979 3.392 15.314 1.00 72.88 74 ASN A C 1
ATOM 577 O O . ASN A 1 74 ? -13.081 3.196 14.112 1.00 72.88 74 ASN A O 1
ATOM 581 N N . THR A 1 75 ? -11.947 4.054 15.826 1.00 77.62 75 THR A N 1
ATOM 582 C CA . THR A 1 75 ? -10.921 4.699 15.006 1.00 77.62 75 THR A CA 1
ATOM 583 C C . THR A 1 75 ? -10.024 3.669 14.324 1.00 77.62 75 THR A C 1
ATOM 585 O O . THR A 1 75 ? -9.686 2.628 14.903 1.00 77.62 75 THR A O 1
ATOM 588 N N . ARG A 1 76 ? -9.623 3.956 13.086 1.00 84.06 76 ARG A N 1
ATOM 589 C CA . ARG A 1 76 ? -8.626 3.203 12.320 1.00 84.06 76 ARG A CA 1
ATOM 590 C C . ARG A 1 76 ? -7.514 4.151 11.883 1.00 84.06 76 ARG A C 1
ATOM 592 O O . ARG A 1 76 ? -7.789 5.202 11.319 1.00 84.06 76 ARG A O 1
ATOM 599 N N . LEU A 1 77 ? -6.265 3.782 12.147 1.00 88.06 77 LEU A N 1
ATOM 600 C CA . LEU A 1 77 ? -5.086 4.458 11.613 1.00 88.06 77 LEU A CA 1
ATOM 601 C C . LEU A 1 77 ? -4.608 3.670 10.398 1.00 88.06 77 LEU A C 1
ATOM 603 O O . LEU A 1 77 ? -4.174 2.526 10.540 1.00 88.06 77 LEU A O 1
ATOM 607 N N . LEU A 1 78 ? -4.677 4.275 9.220 1.00 90.50 78 LEU A N 1
ATOM 608 C CA . LEU A 1 78 ? -4.142 3.702 7.995 1.00 90.50 78 LEU A CA 1
ATOM 609 C C . LEU A 1 78 ? -2.797 4.352 7.682 1.00 90.50 78 LEU A C 1
ATOM 611 O O . LEU A 1 78 ? -2.710 5.572 7.593 1.00 90.50 78 LEU A O 1
ATOM 615 N N . ASN A 1 79 ? -1.766 3.541 7.473 1.00 93.19 79 ASN A N 1
ATOM 616 C CA . ASN A 1 79 ? -0.490 3.961 6.912 1.00 93.19 79 ASN A CA 1
ATOM 617 C C . ASN A 1 79 ? -0.353 3.398 5.495 1.00 93.19 79 ASN A C 1
ATOM 619 O O . ASN A 1 79 ? -0.531 2.196 5.286 1.00 93.19 79 ASN A O 1
ATOM 623 N N . VAL A 1 80 ? -0.028 4.266 4.541 1.00 94.19 80 VAL A N 1
ATOM 624 C CA . VAL A 1 80 ? 0.288 3.884 3.165 1.00 94.19 80 VAL A CA 1
ATOM 625 C C . VAL A 1 80 ? 1.713 4.317 2.868 1.00 94.19 80 VAL A C 1
ATOM 627 O O . VAL A 1 80 ? 2.107 5.455 3.136 1.00 94.19 80 VAL A O 1
ATOM 630 N N . LYS A 1 81 ? 2.501 3.404 2.304 1.00 94.56 81 LYS A N 1
ATOM 631 C CA . LYS A 1 81 ? 3.896 3.644 1.940 1.00 94.56 81 LYS A CA 1
ATOM 632 C C . LYS A 1 81 ? 4.141 3.264 0.491 1.00 94.56 81 LYS A C 1
ATOM 634 O O . LYS A 1 81 ? 3.866 2.137 0.107 1.00 94.56 81 LYS A O 1
ATOM 639 N N . VAL A 1 82 ? 4.721 4.176 -0.282 1.00 93.56 82 VAL A N 1
ATOM 640 C CA . VAL A 1 82 ? 5.078 3.966 -1.687 1.00 93.56 82 VAL A CA 1
ATOM 641 C C . VAL A 1 82 ? 6.596 3.965 -1.835 1.00 93.56 82 VAL A C 1
ATOM 643 O O . VAL A 1 82 ? 7.271 4.914 -1.432 1.00 93.56 82 VAL A O 1
ATOM 646 N N . LYS A 1 83 ? 7.144 2.907 -2.430 1.00 92.88 83 LYS A N 1
ATOM 647 C CA . LYS A 1 83 ? 8.569 2.757 -2.765 1.00 92.88 83 LYS A CA 1
ATOM 648 C C . LYS A 1 83 ? 8.752 2.596 -4.270 1.00 92.88 83 LYS A C 1
ATOM 650 O O . LYS A 1 83 ? 7.823 2.199 -4.964 1.00 92.88 83 LYS A O 1
ATOM 655 N N . TRP A 1 84 ? 9.954 2.886 -4.759 1.00 90.38 84 TRP A N 1
ATOM 656 C CA . TRP A 1 84 ? 10.345 2.731 -6.164 1.00 90.38 84 TRP A CA 1
ATOM 657 C C . TRP A 1 84 ? 11.860 2.484 -6.278 1.00 90.38 84 TRP A C 1
ATOM 659 O O . TRP A 1 84 ? 12.595 2.750 -5.315 1.00 90.38 84 TRP A O 1
ATOM 669 N N . PRO A 1 85 ? 12.366 1.998 -7.430 1.00 84.38 85 PRO A N 1
ATOM 670 C CA . PRO A 1 85 ? 13.790 1.791 -7.658 1.00 84.38 85 PRO A CA 1
ATOM 671 C C . PRO A 1 85 ? 14.632 3.027 -7.325 1.00 84.38 85 PRO A C 1
ATOM 673 O O . PRO A 1 85 ? 14.367 4.136 -7.787 1.00 84.38 85 PRO A O 1
ATOM 676 N N . GLY A 1 86 ? 15.671 2.836 -6.512 1.00 80.88 86 GLY A N 1
ATOM 677 C CA . GLY A 1 86 ? 16.544 3.926 -6.065 1.00 80.88 86 GLY A CA 1
ATOM 678 C C . GLY A 1 86 ? 16.022 4.731 -4.867 1.00 80.88 86 GLY A C 1
ATOM 679 O O . GLY A 1 86 ? 16.683 5.687 -4.461 1.00 80.88 86 GLY A O 1
ATOM 680 N N . SER A 1 87 ? 14.886 4.347 -4.270 1.00 82.56 87 SER A N 1
ATOM 681 C CA . SER A 1 87 ? 14.376 4.914 -3.016 1.00 82.56 87 SER A CA 1
ATOM 682 C C . SER A 1 87 ? 14.042 3.809 -2.011 1.00 82.56 87 SER A C 1
ATOM 684 O O . SER A 1 87 ? 12.941 3.261 -1.997 1.00 82.56 87 SER A O 1
ATOM 686 N N . SER A 1 88 ? 15.004 3.479 -1.143 1.00 73.00 88 SER A N 1
ATOM 687 C CA . SER A 1 88 ? 14.829 2.476 -0.077 1.00 73.00 88 SER A CA 1
ATOM 688 C C . SER A 1 88 ? 13.788 2.903 0.965 1.00 73.00 88 SER A C 1
ATOM 690 O O . SER A 1 88 ? 13.022 2.076 1.470 1.00 73.00 88 SER A O 1
ATOM 692 N N . ASN A 1 89 ? 13.728 4.206 1.252 1.00 83.31 89 ASN A N 1
ATOM 693 C CA . ASN A 1 89 ? 12.799 4.770 2.225 1.00 83.31 89 ASN A CA 1
ATOM 694 C C . ASN A 1 89 ? 11.424 5.074 1.622 1.00 83.31 89 ASN A C 1
ATOM 696 O O . ASN A 1 89 ? 10.433 4.907 2.332 1.00 83.31 89 ASN A O 1
ATOM 700 N N . GLY A 1 90 ? 11.345 5.422 0.332 1.00 88.56 90 GLY A N 1
ATOM 701 C CA . GLY A 1 90 ? 10.088 5.793 -0.318 1.00 88.56 90 GLY A CA 1
ATOM 702 C C . GLY A 1 90 ? 9.468 7.065 0.270 1.00 88.56 90 GLY A C 1
ATOM 703 O O . GLY A 1 90 ? 10.158 7.874 0.890 1.00 88.56 90 GLY A O 1
ATOM 704 N N . ILE A 1 91 ? 8.159 7.211 0.091 1.00 92.88 91 ILE A N 1
ATOM 705 C CA . ILE A 1 91 ? 7.321 8.176 0.814 1.00 92.88 91 ILE A CA 1
ATOM 706 C C . ILE A 1 91 ? 6.221 7.424 1.552 1.00 92.88 91 ILE A C 1
ATOM 708 O O . ILE A 1 91 ? 5.790 6.355 1.122 1.00 92.88 91 ILE A O 1
ATOM 712 N N . SER A 1 92 ? 5.753 7.978 2.660 1.00 93.50 92 SER A N 1
ATOM 713 C CA . SER A 1 92 ? 4.633 7.420 3.409 1.00 93.50 92 SER A CA 1
ATOM 714 C C . SER A 1 92 ? 3.764 8.528 3.959 1.00 93.50 92 SER A C 1
ATOM 716 O O . SER A 1 92 ? 4.269 9.591 4.312 1.00 93.50 92 SER A O 1
ATOM 718 N N . SER A 1 93 ? 2.478 8.249 4.078 1.00 93.56 93 SER A N 1
ATOM 719 C CA . SER A 1 93 ? 1.526 9.113 4.757 1.00 93.56 93 SER A CA 1
ATOM 720 C C . SER A 1 93 ? 0.521 8.250 5.508 1.00 93.56 93 SER A C 1
ATOM 722 O O . SER A 1 93 ? 0.396 7.045 5.264 1.00 93.56 93 SER A O 1
ATOM 724 N N . SER A 1 94 ? -0.149 8.859 6.474 1.00 90.88 94 SER A N 1
ATOM 725 C CA . SER A 1 94 ? -1.126 8.184 7.308 1.00 90.88 94 SER A CA 1
ATOM 726 C C . SER A 1 94 ? -2.351 9.042 7.526 1.00 90.88 94 SER A C 1
ATOM 728 O O . SER A 1 94 ? -2.233 10.254 7.693 1.00 90.88 94 SER A O 1
ATOM 730 N N . VAL A 1 95 ? -3.504 8.390 7.603 1.00 89.38 95 VAL A N 1
ATOM 731 C CA . VAL A 1 95 ? -4.787 9.024 7.895 1.00 89.38 95 VAL A CA 1
ATOM 732 C C . VAL A 1 95 ? -5.449 8.315 9.073 1.00 89.38 95 VAL A C 1
ATOM 734 O O . VAL A 1 95 ? -5.391 7.088 9.202 1.00 89.38 95 VAL A O 1
ATOM 737 N N . ILE A 1 96 ? -6.040 9.107 9.964 1.00 87.25 96 ILE A N 1
ATOM 738 C CA . ILE A 1 96 ? -6.862 8.620 11.070 1.00 87.25 96 ILE A CA 1
ATOM 739 C C . ILE A 1 96 ? -8.309 8.761 10.628 1.00 87.25 96 ILE A C 1
ATOM 741 O O . ILE A 1 96 ? -8.762 9.865 10.344 1.00 87.25 96 ILE A O 1
ATOM 745 N N . ILE A 1 97 ? -9.021 7.643 10.576 1.00 85.62 97 ILE A N 1
ATOM 746 C CA . ILE A 1 97 ? -10.391 7.588 10.085 1.00 85.62 97 ILE A CA 1
ATOM 747 C C . ILE A 1 97 ? -11.290 7.132 11.223 1.00 85.62 97 ILE A C 1
ATOM 749 O O . ILE A 1 97 ? -11.041 6.112 11.873 1.00 85.62 97 ILE A O 1
ATOM 753 N N . LEU A 1 98 ? -12.347 7.902 11.444 1.00 81.62 98 LEU A N 1
ATOM 7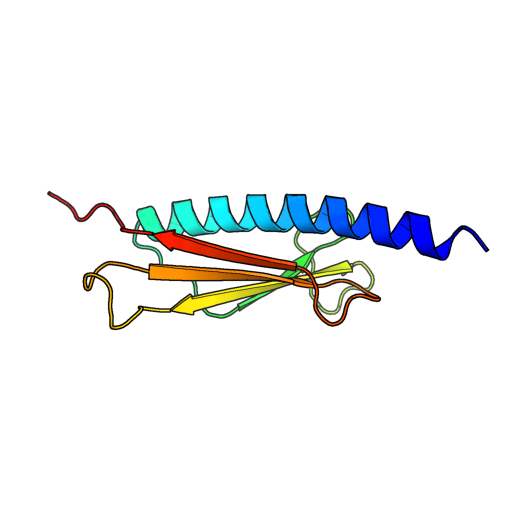54 C CA . LEU A 1 98 ? -13.480 7.549 12.283 1.00 81.62 98 LEU A CA 1
ATOM 755 C C . LEU A 1 98 ? -14.599 7.127 11.325 1.00 81.62 98 LEU A C 1
ATOM 757 O O . LEU A 1 98 ? -15.186 7.999 10.685 1.00 81.62 98 LEU A O 1
ATOM 761 N N . PRO A 1 99 ? -14.874 5.820 11.165 1.00 69.12 99 PRO A N 1
ATOM 762 C CA . PRO A 1 99 ? -16.063 5.380 10.452 1.00 69.12 99 PRO A CA 1
ATOM 763 C C . PRO A 1 99 ? -17.261 6.073 11.095 1.00 69.12 99 PRO A C 1
ATOM 765 O O . PRO A 1 99 ? -17.353 6.086 12.327 1.00 69.12 99 PRO A O 1
ATOM 768 N N . GLN A 1 100 ? -18.149 6.661 10.291 1.00 61.41 100 GLN A N 1
ATOM 769 C CA . GLN A 1 100 ? -19.443 7.078 10.816 1.00 61.41 100 GLN A CA 1
ATOM 770 C C . GLN A 1 100 ? -20.116 5.806 11.327 1.00 61.41 100 GLN A C 1
ATOM 772 O O . GLN A 1 100 ? -20.475 4.927 10.547 1.00 61.41 100 GLN A O 1
ATOM 777 N N . SER A 1 101 ? -20.166 5.645 12.647 1.00 58.00 101 SER A N 1
ATOM 778 C CA . SER A 1 101 ? -21.019 4.636 13.248 1.00 58.00 101 SER A CA 1
ATOM 779 C C . SER A 1 101 ? -22.450 4.990 12.873 1.00 58.00 101 SER A C 1
ATOM 781 O O . SER A 1 101 ? -22.826 6.154 13.032 1.00 58.00 101 SER A O 1
ATOM 783 N N . ASP A 1 102 ? -23.196 4.000 12.378 1.00 52.03 102 ASP A N 1
ATOM 784 C CA . ASP A 1 102 ? -24.661 4.002 12.331 1.00 52.03 102 ASP A CA 1
ATOM 785 C C . ASP A 1 102 ? -25.190 4.728 13.577 1.00 52.03 102 ASP A C 1
ATOM 787 O O . ASP A 1 102 ? -24.816 4.378 14.703 1.00 52.03 102 ASP A O 1
ATOM 791 N N . TYR A 1 103 ? -25.940 5.802 13.346 1.00 42.75 103 TYR A N 1
ATOM 792 C CA . TYR A 1 103 ? -26.612 6.562 14.394 1.00 42.75 103 TYR A CA 1
ATOM 793 C C . TYR A 1 103 ? -27.853 5.802 14.856 1.00 42.75 103 TYR A C 1
ATOM 795 O O . TYR A 1 103 ? -28.560 5.271 13.970 1.00 42.75 103 TYR A O 1
#

Radius of gyration: 15.61 Å; chains: 1; bounding box: 52×25×39 Å